Protein AF-A0A512C3B5-F1 (afdb_monomer_lite)

Secondary structure (DSSP, 8-state):
---SEEEEESSHHHHHHHHHHHHHH-TTS-EEEEE-TT-HHHHHHHHHHHTT-STTSTTTTTEEEEE-SS--TTHHHHHHHTT--GGGEEE-SSSSGGGGS-HHHHHHHHTS-GGGGGG-EEETTTEEEETTEEEEHHHHHHHHHTT--TTPPPPHHHIIIIIHHHHHHH-

Radius of gyration: 16.2 Å; chains: 1; bounding box: 42×35×38 Å

Organism: NCBI:txid670291

Foldseek 3Di:
DDFLAEEEEADPLVQLLVVLQCCQQPVVGRYHYHHPPRPRLVVLLVVCVVVVGLAPDLHLLRYAYEEEQDDDPCPLVSSVVRRHDSLRDHYDPHGDCVVWQQLVQVCVVQVHHSVQQPQWDDPPPFWTDGPRDIDGSVVSSVSSSVPDHNPGDIDPSCCVRPVVSNVVSND

Sequence (171 aa):
MLPSAIIIVEGKTDRRFLEALVSARFPDWRVLVIDSEGNVKRRVHELRTMLGGLAGTPYEARTFVVLDSVHTRGTKEDLQNLGVPASNIVVWSKNGIEYYYPPTIMAKLFGLGTNELNQLVICDSDVVEANGFQRRKEDLCIEVCKQLTPDTEMADELEAKLLLSLQAVLV

pLDDT: mean 92.8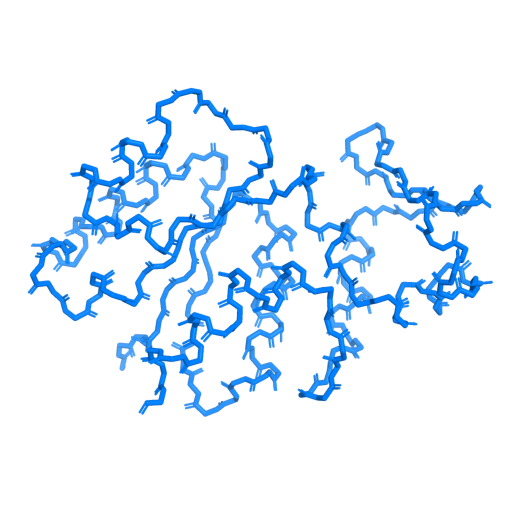7, std 5.68, range [60.69, 98.38]

Structure (mmCIF, N/CA/C/O backbone):
data_AF-A0A512C3B5-F1
#
_entry.id   AF-A0A512C3B5-F1
#
loop_
_atom_site.group_PDB
_atom_site.id
_atom_site.type_symbol
_atom_site.label_atom_id
_atom_site.label_alt_id
_atom_site.label_comp_id
_atom_site.label_asym_id
_atom_site.label_entity_id
_atom_site.label_seq_id
_atom_site.pdbx_PDB_ins_code
_atom_site.Cartn_x
_atom_site.Cartn_y
_atom_site.Cartn_z
_atom_site.occupancy
_atom_site.B_iso_or_equiv
_atom_site.auth_seq_id
_atom_site.auth_comp_id
_atom_site.auth_asym_id
_atom_site.auth_atom_id
_atom_site.pdbx_PDB_model_num
ATOM 1 N N . MET A 1 1 ? 21.549 -9.209 -0.650 1.00 60.69 1 MET A N 1
ATOM 2 C CA . MET A 1 1 ? 20.518 -9.748 -1.563 1.00 60.69 1 MET A CA 1
ATOM 3 C C . MET A 1 1 ? 19.639 -8.619 -2.065 1.00 60.69 1 MET A C 1
ATOM 5 O O . MET A 1 1 ? 19.418 -7.664 -1.328 1.00 60.69 1 MET A O 1
ATOM 9 N N . LEU A 1 2 ? 19.188 -8.729 -3.305 1.00 82.19 2 LEU A N 1
ATOM 10 C CA . LEU A 1 2 ? 18.317 -7.784 -3.999 1.00 82.19 2 LEU A CA 1
ATOM 11 C C . LEU A 1 2 ? 16.834 -8.011 -3.612 1.00 82.19 2 LEU A C 1
ATOM 13 O O . LEU A 1 2 ? 16.502 -9.147 -3.273 1.00 82.19 2 LEU A O 1
ATOM 17 N N . PRO A 1 3 ? 15.966 -6.978 -3.575 1.00 90.56 3 PRO A N 1
ATOM 18 C CA . PRO A 1 3 ? 14.544 -7.157 -3.267 1.00 90.56 3 PRO A CA 1
ATOM 19 C C . PRO A 1 3 ? 13.807 -7.949 -4.358 1.00 90.56 3 PRO A C 1
ATOM 21 O O . PRO A 1 3 ? 14.138 -7.861 -5.539 1.00 90.56 3 PRO A O 1
ATOM 24 N N . SER A 1 4 ? 12.786 -8.704 -3.954 1.00 94.56 4 SER A N 1
ATOM 25 C CA . SER A 1 4 ? 11.913 -9.469 -4.851 1.00 94.56 4 SER A CA 1
ATOM 26 C C . SER A 1 4 ? 10.924 -8.566 -5.584 1.00 94.56 4 SER A C 1
ATOM 28 O O . SER A 1 4 ? 10.613 -8.823 -6.739 1.00 94.56 4 SER A O 1
ATOM 30 N N . ALA A 1 5 ? 10.473 -7.493 -4.936 1.00 96.62 5 ALA A N 1
ATOM 31 C CA . ALA A 1 5 ? 9.640 -6.453 -5.527 1.00 96.62 5 ALA A CA 1
ATOM 32 C C . ALA A 1 5 ? 9.847 -5.122 -4.794 1.00 96.62 5 ALA A C 1
ATOM 34 O O . ALA A 1 5 ? 10.342 -5.097 -3.663 1.00 96.62 5 ALA A O 1
ATOM 35 N N . ILE A 1 6 ? 9.478 -4.022 -5.445 1.00 97.19 6 ILE A N 1
ATOM 36 C CA . ILE A 1 6 ? 9.563 -2.665 -4.905 1.00 97.19 6 ILE A CA 1
ATOM 37 C C . ILE A 1 6 ? 8.188 -2.014 -5.026 1.00 97.19 6 ILE A C 1
ATOM 39 O O . ILE A 1 6 ? 7.586 -2.052 -6.094 1.00 97.19 6 ILE A O 1
ATOM 43 N N . ILE A 1 7 ? 7.703 -1.399 -3.954 1.00 98.19 7 ILE A N 1
ATOM 44 C CA . ILE A 1 7 ? 6.470 -0.613 -3.924 1.00 98.19 7 ILE A CA 1
ATOM 45 C C . ILE A 1 7 ? 6.844 0.813 -3.536 1.00 98.19 7 ILE A C 1
ATOM 47 O O . ILE A 1 7 ? 7.441 1.035 -2.484 1.00 98.19 7 ILE A O 1
ATOM 51 N N . ILE A 1 8 ? 6.502 1.785 -4.373 1.00 97.94 8 ILE A N 1
ATOM 52 C CA . ILE A 1 8 ? 6.696 3.207 -4.087 1.00 97.94 8 ILE A CA 1
ATOM 53 C C . ILE A 1 8 ? 5.337 3.831 -3.798 1.00 97.94 8 ILE A C 1
ATOM 55 O O . ILE A 1 8 ? 4.414 3.678 -4.594 1.00 97.94 8 ILE A O 1
ATOM 59 N N . VAL A 1 9 ? 5.225 4.539 -2.680 1.00 97.19 9 VAL A N 1
ATOM 60 C CA . VAL A 1 9 ? 3.976 5.149 -2.196 1.00 97.19 9 VAL A CA 1
ATOM 61 C C . VAL A 1 9 ? 4.145 6.642 -1.926 1.00 97.19 9 VAL A C 1
ATOM 63 O O . VAL A 1 9 ? 5.266 7.155 -1.848 1.00 97.19 9 VAL A O 1
ATOM 66 N N . GLU A 1 10 ? 3.040 7.370 -1.796 1.00 91.44 10 GLU A N 1
ATOM 67 C CA . GLU A 1 10 ? 3.070 8.820 -1.575 1.00 91.44 10 GLU A CA 1
ATOM 68 C C . GLU A 1 10 ? 3.482 9.194 -0.144 1.00 91.44 10 GLU A C 1
ATOM 70 O O . GLU A 1 10 ? 4.385 10.019 0.038 1.00 91.44 10 GLU A O 1
ATOM 75 N N . GLY A 1 11 ? 2.864 8.555 0.856 1.00 91.94 11 GLY A N 1
ATOM 76 C CA . GLY A 1 11 ? 2.965 8.927 2.265 1.00 91.94 11 GLY A CA 1
ATOM 77 C C . GLY A 1 11 ? 3.671 7.920 3.179 1.00 91.94 11 GLY A C 1
ATOM 78 O O . GLY A 1 11 ? 3.947 6.766 2.844 1.00 91.94 11 GLY A O 1
ATOM 79 N N . LYS A 1 12 ? 3.970 8.381 4.399 1.00 93.75 12 LYS A N 1
ATOM 80 C CA . LYS A 1 12 ? 4.624 7.575 5.446 1.00 93.75 12 LYS A CA 1
ATOM 81 C C . LYS A 1 12 ? 3.687 6.527 6.049 1.00 93.75 12 LYS A C 1
ATOM 83 O O . LYS A 1 12 ? 4.147 5.433 6.380 1.00 93.75 12 LYS A O 1
ATOM 88 N N . THR A 1 13 ? 2.405 6.858 6.207 1.00 94.38 13 THR A N 1
ATOM 89 C CA . THR A 1 13 ? 1.377 5.932 6.705 1.00 94.38 13 THR A CA 1
ATOM 90 C C . THR A 1 13 ? 1.126 4.820 5.693 1.00 94.38 13 THR A C 1
ATOM 92 O O . THR A 1 13 ? 1.080 3.656 6.087 1.00 94.38 13 THR A O 1
ATOM 95 N N . ASP A 1 14 ? 1.095 5.143 4.396 1.00 96.00 14 ASP A N 1
ATOM 96 C CA . ASP A 1 14 ? 1.048 4.174 3.297 1.00 96.00 14 ASP A CA 1
ATOM 97 C C . ASP A 1 14 ? 2.207 3.192 3.385 1.00 96.00 14 ASP A C 1
ATOM 99 O O . ASP A 1 14 ? 1.993 1.979 3.390 1.00 96.00 14 ASP A O 1
ATOM 103 N N . ARG A 1 15 ? 3.438 3.714 3.513 1.00 97.75 15 ARG A N 1
ATOM 104 C CA . ARG A 1 15 ? 4.630 2.866 3.590 1.00 97.75 15 ARG A CA 1
ATOM 105 C C . ARG A 1 15 ? 4.531 1.939 4.782 1.00 97.75 15 ARG A C 1
ATOM 107 O O . ARG A 1 15 ? 4.699 0.740 4.612 1.00 97.75 15 ARG A O 1
ATOM 114 N N . AR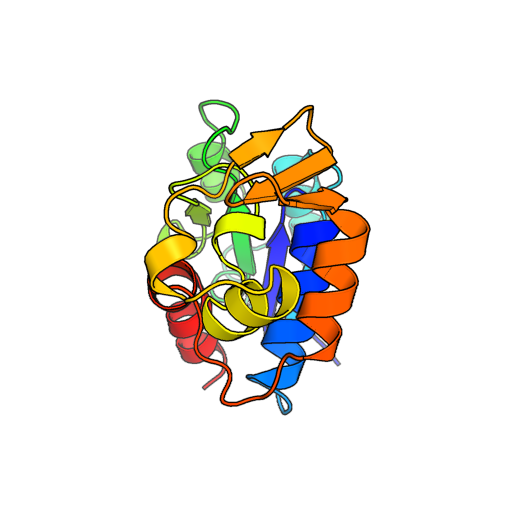G A 1 16 ? 4.261 2.478 5.974 1.00 98.06 16 ARG A N 1
ATOM 115 C CA . ARG A 1 16 ? 4.216 1.677 7.201 1.00 98.06 16 ARG A CA 1
ATOM 116 C C . ARG A 1 16 ? 3.173 0.568 7.105 1.00 98.06 16 ARG A C 1
ATOM 118 O O . ARG A 1 16 ? 3.472 -0.571 7.454 1.00 98.06 16 ARG A O 1
ATOM 125 N N . PHE A 1 17 ? 1.974 0.904 6.641 1.00 98.31 17 PHE A N 1
ATOM 126 C CA . PHE A 1 17 ? 0.896 -0.061 6.505 1.00 98.31 17 PHE A CA 1
ATOM 127 C C . PHE A 1 17 ? 1.219 -1.144 5.477 1.00 98.31 17 PHE A C 1
ATOM 129 O O . PHE A 1 17 ? 1.144 -2.328 5.801 1.00 98.31 17 PHE A O 1
ATOM 136 N N . LEU A 1 18 ? 1.624 -0.756 4.265 1.00 98.31 18 LEU A N 1
ATOM 137 C CA . LEU A 1 18 ? 1.932 -1.717 3.211 1.00 98.31 18 LEU A CA 1
ATOM 138 C C . LEU A 1 18 ? 3.160 -2.560 3.550 1.00 98.31 18 LEU A C 1
ATOM 140 O O . LEU A 1 18 ? 3.164 -3.743 3.248 1.00 98.31 18 LEU A O 1
ATOM 144 N N . GLU A 1 19 ? 4.169 -2.000 4.218 1.00 98.31 19 GLU A N 1
ATOM 145 C CA . GLU A 1 19 ? 5.340 -2.743 4.693 1.00 98.31 19 GLU A CA 1
ATOM 146 C C . GLU A 1 19 ? 4.947 -3.821 5.711 1.00 98.31 19 GLU A C 1
ATOM 148 O O . GLU A 1 19 ? 5.357 -4.976 5.573 1.00 98.31 19 GLU A O 1
ATOM 153 N N . ALA A 1 20 ? 4.102 -3.483 6.691 1.00 98.38 20 ALA A N 1
ATOM 154 C CA . ALA A 1 20 ? 3.586 -4.453 7.655 1.00 98.38 20 ALA A CA 1
ATOM 155 C C . ALA A 1 20 ? 2.721 -5.527 6.973 1.00 98.38 20 ALA A C 1
ATOM 157 O O . ALA A 1 20 ? 2.878 -6.717 7.248 1.00 98.38 20 ALA A O 1
ATOM 158 N N . LEU A 1 21 ? 1.858 -5.116 6.041 1.00 98.25 21 LEU A N 1
ATOM 159 C CA . LEU A 1 21 ? 0.972 -6.006 5.298 1.00 98.25 21 LEU A CA 1
ATOM 160 C C . LEU A 1 21 ? 1.740 -7.000 4.428 1.00 98.25 21 LEU A C 1
ATOM 162 O O . LEU A 1 21 ? 1.513 -8.203 4.540 1.00 98.25 21 LEU A O 1
ATOM 166 N N . VAL A 1 22 ? 2.664 -6.533 3.583 1.00 97.75 22 VAL A N 1
ATOM 167 C CA . VAL A 1 22 ? 3.422 -7.436 2.702 1.00 97.75 22 VAL A CA 1
ATOM 168 C C . VAL A 1 22 ? 4.353 -8.344 3.499 1.00 97.75 22 VAL A C 1
ATOM 170 O O . VAL A 1 22 ? 4.529 -9.492 3.110 1.00 97.75 22 VAL A O 1
ATOM 173 N N . SER A 1 23 ? 4.881 -7.882 4.638 1.00 97.06 23 SER A N 1
ATOM 174 C CA . SER A 1 23 ? 5.685 -8.725 5.534 1.00 97.06 23 SER A CA 1
ATOM 175 C C . SER A 1 23 ? 4.860 -9.845 6.173 1.00 97.06 23 SER A C 1
ATOM 177 O O . SER A 1 23 ? 5.360 -10.954 6.337 1.00 97.06 23 SER A O 1
ATOM 179 N N . ALA A 1 24 ? 3.597 -9.576 6.521 1.00 96.94 24 ALA A N 1
ATOM 180 C CA . ALA A 1 24 ? 2.692 -10.591 7.055 1.00 96.94 24 ALA A CA 1
ATOM 181 C C . ALA A 1 24 ? 2.200 -11.559 5.966 1.00 96.94 24 ALA A C 1
ATOM 183 O O . ALA A 1 24 ? 2.139 -12.763 6.194 1.00 96.94 24 ALA A O 1
ATOM 184 N N . ARG A 1 25 ? 1.853 -11.042 4.781 1.00 95.81 25 ARG A N 1
ATOM 185 C CA . ARG A 1 25 ? 1.240 -11.810 3.683 1.00 95.81 25 ARG A CA 1
ATOM 186 C C . ARG A 1 25 ? 2.254 -12.619 2.868 1.00 95.81 25 ARG A C 1
ATOM 188 O O . ARG A 1 25 ? 1.924 -13.698 2.388 1.00 95.81 25 ARG A O 1
ATOM 195 N N . PHE A 1 26 ? 3.475 -12.108 2.711 1.00 95.69 26 PHE A N 1
ATOM 196 C CA . PHE A 1 26 ? 4.529 -12.691 1.875 1.00 95.69 26 PHE A CA 1
ATOM 197 C C . PHE A 1 26 ? 5.843 -12.859 2.665 1.00 95.69 26 PHE A C 1
ATOM 199 O O . PHE A 1 26 ? 6.864 -12.291 2.275 1.00 95.69 26 PHE A O 1
ATOM 206 N N . PRO A 1 27 ? 5.853 -13.631 3.770 1.00 95.12 27 PRO A N 1
ATOM 207 C CA . PRO A 1 27 ? 6.979 -13.669 4.713 1.00 95.12 27 PRO A CA 1
ATOM 208 C C . PRO A 1 27 ? 8.290 -14.194 4.106 1.00 95.12 27 PRO A C 1
ATOM 210 O O . PRO A 1 27 ? 9.371 -13.817 4.556 1.00 95.12 27 PRO A O 1
ATOM 213 N N . ASP A 1 28 ? 8.205 -15.026 3.066 1.00 95.12 28 ASP A N 1
ATOM 214 C CA . ASP A 1 28 ? 9.372 -15.591 2.375 1.00 95.12 28 ASP A CA 1
ATOM 215 C C . ASP A 1 28 ? 9.978 -14.639 1.328 1.00 95.12 28 ASP A C 1
ATOM 217 O O . ASP A 1 28 ? 11.055 -14.896 0.784 1.00 95.12 28 ASP A O 1
ATOM 221 N N . TRP A 1 29 ? 9.305 -13.521 1.037 1.00 95.19 29 TRP A N 1
ATOM 222 C CA . TRP A 1 29 ? 9.673 -12.601 -0.031 1.00 95.19 29 TRP A CA 1
ATOM 223 C C . TRP A 1 29 ? 10.116 -11.252 0.518 1.00 95.19 29 TRP A C 1
ATOM 225 O O . TRP A 1 29 ? 9.456 -10.622 1.342 1.00 95.19 29 TRP A O 1
ATOM 235 N N . ARG A 1 30 ? 11.229 -10.736 -0.009 1.00 93.81 30 ARG A N 1
ATOM 236 C CA . ARG A 1 30 ? 11.719 -9.413 0.378 1.00 93.81 30 ARG A CA 1
ATOM 237 C C . ARG A 1 30 ? 11.085 -8.333 -0.492 1.00 93.81 30 ARG A C 1
ATOM 239 O O . ARG A 1 30 ? 11.661 -7.945 -1.510 1.00 93.81 30 ARG A O 1
ATOM 246 N N . VAL A 1 31 ? 9.935 -7.821 -0.075 1.00 97.00 31 VAL A N 1
ATOM 247 C CA . VAL A 1 31 ? 9.290 -6.663 -0.711 1.00 97.00 31 VAL A CA 1
ATOM 248 C C . VAL A 1 31 ? 9.792 -5.375 -0.057 1.00 97.00 31 VAL A C 1
ATOM 250 O O . VAL A 1 31 ? 9.727 -5.220 1.159 1.00 97.00 31 VAL A O 1
ATOM 253 N N . LEU A 1 32 ? 10.327 -4.452 -0.856 1.00 96.75 32 LEU A N 1
ATOM 254 C CA . LEU A 1 32 ? 10.795 -3.150 -0.383 1.00 96.75 32 LEU A CA 1
ATOM 255 C C . LEU A 1 32 ? 9.699 -2.103 -0.585 1.00 96.75 32 LEU A C 1
ATOM 257 O O . LEU A 1 32 ? 9.323 -1.838 -1.722 1.00 96.75 32 LEU A O 1
ATOM 261 N N . VAL A 1 33 ? 9.231 -1.471 0.490 1.00 97.88 33 VAL A N 1
ATOM 262 C CA . VAL A 1 33 ? 8.253 -0.376 0.415 1.00 97.88 33 VAL A CA 1
ATOM 263 C C . VAL A 1 33 ? 8.947 0.953 0.707 1.00 97.88 33 VAL A C 1
ATOM 265 O O . VAL A 1 33 ? 9.655 1.086 1.703 1.00 97.88 33 VAL A O 1
ATOM 268 N N . ILE A 1 34 ? 8.772 1.938 -0.172 1.00 96.50 34 ILE A N 1
ATOM 269 C CA . ILE A 1 34 ? 9.481 3.220 -0.139 1.00 96.50 34 ILE A CA 1
ATOM 270 C C . ILE A 1 34 ? 8.460 4.354 -0.211 1.00 96.50 34 ILE A C 1
ATOM 272 O O . ILE A 1 34 ? 7.705 4.435 -1.176 1.00 96.50 34 ILE A O 1
ATOM 276 N N . ASP A 1 35 ? 8.458 5.263 0.763 1.00 95.50 35 ASP A N 1
ATOM 277 C CA . ASP A 1 35 ? 7.696 6.505 0.644 1.00 95.50 35 ASP A CA 1
ATOM 278 C C . ASP A 1 35 ? 8.453 7.518 -0.218 1.00 95.50 35 ASP A C 1
ATOM 280 O O . ASP A 1 35 ? 9.687 7.556 -0.252 1.00 95.50 35 ASP A O 1
ATOM 284 N N . SER A 1 36 ? 7.699 8.313 -0.965 1.00 93.81 36 SER A N 1
ATOM 285 C CA . SER A 1 36 ? 8.237 9.287 -1.912 1.00 93.81 36 SER A CA 1
ATOM 286 C C . SER A 1 36 ? 8.296 10.709 -1.365 1.00 93.81 36 SER A C 1
ATOM 288 O O . SER A 1 36 ? 8.690 11.617 -2.099 1.00 93.81 36 SER A O 1
ATOM 290 N N . GLU A 1 37 ? 7.910 10.907 -0.101 1.00 88.25 37 GLU A N 1
ATOM 291 C CA . GLU A 1 37 ? 7.839 12.219 0.554 1.00 88.25 37 GLU A CA 1
ATOM 292 C C . GLU A 1 37 ? 7.028 13.235 -0.280 1.00 88.25 37 GLU A C 1
ATOM 294 O 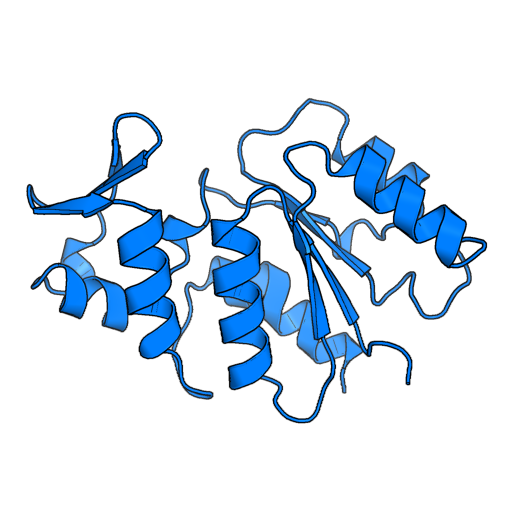O . GLU A 1 37 ? 7.384 14.408 -0.392 1.00 88.25 37 GLU A O 1
ATOM 299 N N . GLY A 1 38 ? 5.952 12.764 -0.922 1.00 84.62 38 GLY A N 1
ATOM 300 C CA . GLY A 1 38 ? 5.093 13.571 -1.793 1.00 84.62 38 GLY A CA 1
ATOM 301 C C . GLY A 1 38 ? 5.614 13.793 -3.221 1.00 84.62 38 GLY A C 1
ATOM 302 O O . GLY A 1 38 ? 4.985 14.521 -3.988 1.00 84.62 38 GLY A O 1
ATOM 303 N N . ASN A 1 39 ? 6.739 13.187 -3.626 1.00 91.00 39 ASN A N 1
ATOM 304 C CA . ASN A 1 39 ? 7.242 13.275 -5.001 1.00 91.00 39 ASN A CA 1
ATOM 305 C C . ASN A 1 39 ? 7.628 11.910 -5.581 1.00 91.00 39 ASN A C 1
ATOM 307 O O . ASN A 1 39 ? 8.800 11.552 -5.744 1.00 91.00 39 ASN A O 1
ATOM 311 N N . VAL A 1 40 ? 6.600 11.160 -5.967 1.00 94.38 40 VAL A N 1
ATOM 312 C CA . VAL A 1 40 ? 6.723 9.817 -6.541 1.00 94.38 40 VAL A CA 1
ATOM 313 C C . VAL A 1 40 ? 7.576 9.766 -7.811 1.00 94.38 40 VAL A C 1
ATOM 315 O O . VAL A 1 40 ? 8.402 8.867 -7.961 1.00 94.38 40 VAL A O 1
ATOM 318 N N . LYS A 1 41 ? 7.467 10.770 -8.694 1.00 94.56 41 LYS A N 1
ATOM 319 C CA . LYS A 1 41 ? 8.245 10.842 -9.945 1.00 94.56 41 LYS A CA 1
ATOM 320 C C . LYS A 1 41 ? 9.738 10.915 -9.662 1.00 94.56 41 LYS A C 1
ATOM 322 O O . LYS A 1 41 ? 10.526 10.185 -10.262 1.00 94.56 41 LYS A O 1
ATOM 327 N N . ARG A 1 42 ? 10.123 11.782 -8.721 1.00 94.50 42 ARG A N 1
ATOM 328 C CA . ARG A 1 42 ? 11.511 11.918 -8.283 1.00 94.50 42 ARG A CA 1
ATOM 329 C C . ARG A 1 42 ? 12.020 10.604 -7.698 1.00 94.50 42 ARG A C 1
ATOM 331 O O . ARG A 1 42 ? 13.093 10.160 -8.092 1.00 94.50 42 ARG A O 1
ATOM 338 N N . ARG A 1 43 ? 11.242 9.954 -6.826 1.00 95.81 43 ARG A N 1
ATOM 339 C CA . ARG A 1 43 ? 11.664 8.696 -6.193 1.00 95.81 43 ARG A CA 1
ATOM 340 C C . ARG A 1 43 ? 11.845 7.562 -7.207 1.00 95.81 43 ARG A C 1
ATOM 342 O O . ARG A 1 43 ? 12.820 6.820 -7.125 1.00 95.81 43 ARG A O 1
ATOM 349 N N . VAL A 1 44 ? 10.965 7.462 -8.204 1.00 95.00 44 VAL A N 1
ATOM 350 C CA . VAL A 1 44 ? 11.110 6.502 -9.314 1.00 95.00 44 VAL A CA 1
ATOM 351 C C . VAL A 1 44 ? 12.338 6.819 -10.167 1.00 95.00 44 VAL A C 1
ATOM 353 O O . VAL A 1 44 ? 13.070 5.910 -10.553 1.00 95.00 44 VAL A O 1
ATOM 356 N N . HIS A 1 45 ? 12.611 8.096 -10.440 1.00 94.31 45 HIS A N 1
ATOM 357 C CA . HIS A 1 45 ? 13.806 8.504 -11.178 1.00 94.31 45 HIS A CA 1
ATOM 358 C C . HIS A 1 45 ? 15.109 8.165 -10.429 1.00 94.31 45 HIS A C 1
ATOM 360 O O . HIS A 1 45 ? 16.060 7.663 -11.033 1.00 94.31 45 HIS A O 1
ATOM 366 N N . GLU A 1 46 ? 15.147 8.393 -9.114 1.00 93.75 46 GLU A N 1
ATOM 367 C CA . GLU A 1 46 ? 16.267 8.012 -8.244 1.00 93.75 46 GLU A CA 1
ATOM 368 C C . GLU A 1 46 ? 16.487 6.494 -8.276 1.00 93.75 46 GLU A C 1
ATOM 370 O O . GLU A 1 46 ? 17.604 6.038 -8.532 1.00 93.75 46 GLU A O 1
ATOM 375 N N . LEU A 1 47 ? 15.412 5.709 -8.130 1.00 92.06 47 LEU A N 1
ATOM 376 C CA . LEU A 1 47 ? 15.467 4.250 -8.226 1.00 92.06 47 LEU A CA 1
ATOM 377 C C . LEU A 1 47 ? 15.985 3.788 -9.595 1.00 92.06 47 LEU A C 1
ATOM 379 O O . LEU A 1 47 ? 16.897 2.966 -9.668 1.00 92.06 47 LEU A O 1
ATOM 383 N N . ARG A 1 48 ? 15.449 4.350 -10.684 1.00 91.62 48 ARG A N 1
ATOM 384 C CA . ARG A 1 48 ? 15.903 4.066 -12.052 1.00 91.62 48 ARG A CA 1
ATOM 385 C C . ARG A 1 48 ? 17.400 4.323 -12.202 1.00 91.62 48 ARG A C 1
ATOM 387 O O . ARG A 1 48 ? 18.094 3.519 -12.816 1.00 91.62 48 ARG A O 1
ATOM 394 N N . THR A 1 49 ? 17.893 5.429 -11.654 1.00 90.50 49 THR A N 1
ATOM 395 C CA . THR A 1 49 ? 19.314 5.793 -11.725 1.00 90.50 49 THR A CA 1
ATOM 396 C C . THR A 1 49 ? 20.177 4.785 -10.967 1.00 90.50 49 THR A C 1
ATOM 398 O O . THR A 1 49 ? 21.193 4.336 -11.491 1.00 90.50 49 THR A O 1
ATOM 401 N N . MET A 1 50 ? 19.743 4.367 -9.774 1.00 88.00 50 MET A N 1
ATOM 402 C CA . MET A 1 50 ? 20.437 3.354 -8.968 1.00 88.00 50 MET A CA 1
ATOM 403 C C . MET A 1 50 ? 20.495 1.980 -9.644 1.00 88.00 50 MET A C 1
ATOM 405 O O . MET A 1 50 ? 21.487 1.270 -9.501 1.00 88.00 50 MET A O 1
ATOM 409 N N . LEU A 1 51 ? 19.446 1.606 -10.377 1.00 86.69 51 LEU A N 1
ATOM 410 C CA . LEU A 1 51 ? 19.352 0.319 -11.070 1.00 86.69 51 LEU A CA 1
ATOM 411 C C . LEU A 1 51 ? 20.014 0.316 -12.460 1.00 86.69 51 LEU A C 1
ATOM 413 O O . LEU A 1 51 ? 20.073 -0.731 -13.101 1.00 86.69 51 LEU A O 1
ATOM 417 N N . GLY A 1 52 ? 20.522 1.461 -12.935 1.00 84.94 52 GLY A N 1
ATOM 418 C CA . GLY A 1 52 ? 21.057 1.599 -14.296 1.00 84.94 52 GLY A CA 1
ATOM 419 C C . GLY A 1 52 ? 19.977 1.579 -15.386 1.00 84.94 52 GLY A C 1
ATOM 420 O O . GLY A 1 52 ? 20.274 1.329 -16.550 1.00 84.94 52 GLY A O 1
ATOM 421 N N . GLY A 1 53 ? 18.724 1.842 -15.012 1.00 84.69 53 GLY A N 1
ATOM 422 C CA . GLY A 1 53 ? 17.531 1.680 -15.838 1.00 84.69 53 GLY A CA 1
ATOM 423 C C . GLY A 1 53 ? 16.444 0.891 -15.106 1.00 84.69 53 GLY A C 1
ATOM 424 O O . GLY A 1 53 ? 16.725 0.137 -14.184 1.00 84.69 53 GLY A O 1
ATOM 425 N N . LEU A 1 54 ? 15.188 1.083 -15.512 1.00 81.62 54 LEU A N 1
ATOM 426 C CA . LEU A 1 54 ? 14.072 0.219 -15.105 1.00 81.62 54 LEU A CA 1
ATOM 427 C C . LEU A 1 54 ? 13.660 -0.672 -16.274 1.00 81.62 54 LEU A C 1
ATOM 429 O O . LEU A 1 54 ? 13.629 -1.888 -16.119 1.00 81.62 54 LEU A O 1
ATOM 433 N N . ALA A 1 55 ? 13.445 -0.073 -17.448 1.00 80.31 55 ALA A N 1
ATOM 434 C CA . ALA A 1 55 ? 13.112 -0.788 -18.676 1.00 80.31 55 ALA A CA 1
ATOM 435 C C . ALA A 1 55 ? 14.196 -1.807 -19.069 1.00 80.31 55 ALA A C 1
ATOM 437 O O . ALA A 1 55 ? 15.390 -1.492 -19.063 1.00 80.31 55 ALA A O 1
ATOM 438 N N . GLY A 1 56 ? 13.773 -3.022 -19.414 1.00 77.75 56 GLY A N 1
ATOM 439 C CA . GLY A 1 56 ? 14.645 -4.142 -19.764 1.00 77.75 56 GLY A CA 1
ATOM 440 C C . GLY A 1 56 ? 15.360 -4.783 -18.571 1.00 77.75 56 GLY A C 1
ATOM 441 O O . GLY A 1 56 ? 16.178 -5.680 -18.768 1.00 77.75 56 GLY A O 1
ATOM 442 N N . THR A 1 57 ? 15.071 -4.348 -17.340 1.00 85.75 57 THR A N 1
ATOM 443 C CA . THR A 1 57 ? 15.617 -4.955 -16.118 1.00 85.75 57 THR A CA 1
ATOM 444 C C . THR A 1 57 ? 14.598 -5.893 -15.471 1.00 85.75 57 THR A C 1
ATOM 446 O O . THR A 1 57 ? 13.392 -5.721 -15.663 1.00 85.75 57 THR A O 1
ATOM 449 N N . PRO A 1 58 ? 15.032 -6.834 -14.611 1.00 84.50 58 PRO A N 1
ATOM 450 C CA . PRO A 1 58 ? 14.105 -7.644 -13.820 1.00 84.50 58 PRO A CA 1
ATOM 451 C C . PRO A 1 58 ? 13.134 -6.812 -12.966 1.00 84.50 58 PRO A C 1
ATOM 453 O O . PRO A 1 58 ? 12.073 -7.305 -12.595 1.00 84.50 58 PRO A O 1
ATOM 456 N N . TYR A 1 59 ? 13.483 -5.557 -12.656 1.00 89.94 59 TYR A N 1
ATOM 457 C CA . TYR A 1 59 ? 12.671 -4.658 -11.840 1.00 89.94 59 TYR A CA 1
ATOM 458 C C . TYR A 1 59 ? 11.583 -3.916 -12.599 1.00 89.94 59 TYR A C 1
ATOM 460 O O . TYR A 1 59 ? 10.739 -3.308 -11.946 1.00 89.94 59 TYR A O 1
ATOM 468 N N . GLU A 1 60 ? 11.550 -3.988 -13.929 1.00 91.25 60 GLU A N 1
ATOM 469 C CA . GLU A 1 60 ? 10.461 -3.410 -14.717 1.00 91.25 60 GLU A CA 1
ATOM 470 C C . GLU A 1 60 ? 9.113 -3.979 -14.258 1.00 91.25 60 GLU A C 1
ATOM 472 O O . GLU A 1 60 ? 8.255 -3.253 -13.765 1.00 91.25 60 GLU A O 1
ATOM 477 N N . ALA A 1 61 ? 8.972 -5.305 -14.299 1.00 92.62 61 ALA A N 1
ATOM 478 C CA . ALA A 1 61 ? 7.751 -5.989 -13.881 1.00 92.62 61 ALA A CA 1
ATOM 479 C C . ALA A 1 61 ? 7.562 -6.037 -12.354 1.00 92.62 61 ALA A C 1
ATOM 481 O O . ALA A 1 61 ? 6.472 -6.350 -11.887 1.00 92.62 61 ALA A O 1
ATOM 482 N N . ARG A 1 62 ? 8.604 -5.735 -11.569 1.00 95.00 62 ARG A N 1
ATOM 483 C CA . ARG A 1 62 ? 8.619 -5.901 -10.102 1.00 95.00 62 ARG A CA 1
ATOM 484 C C . ARG A 1 62 ? 8.569 -4.581 -9.333 1.00 95.00 62 ARG A C 1
ATOM 486 O O . ARG A 1 62 ? 8.652 -4.596 -8.107 1.00 95.00 62 ARG A O 1
ATOM 493 N N . THR A 1 63 ? 8.463 -3.452 -10.032 1.00 96.38 63 THR A N 1
ATOM 494 C CA . THR A 1 63 ? 8.288 -2.130 -9.422 1.00 96.38 63 THR A CA 1
ATOM 495 C C . THR A 1 63 ? 6.835 -1.710 -9.555 1.00 96.38 63 THR A C 1
ATOM 497 O O . THR A 1 63 ? 6.312 -1.629 -10.665 1.00 96.38 63 THR A O 1
ATOM 500 N N . PHE A 1 64 ? 6.209 -1.423 -8.421 1.00 98.12 64 PHE A N 1
ATOM 501 C CA . PHE A 1 64 ? 4.851 -0.918 -8.298 1.00 98.12 64 PHE A CA 1
ATOM 502 C C . PHE A 1 64 ? 4.876 0.509 -7.775 1.00 98.12 64 PHE A C 1
ATOM 504 O O . PHE A 1 64 ? 5.694 0.863 -6.924 1.00 98.12 64 PHE A O 1
ATOM 511 N N . VAL A 1 65 ? 3.958 1.324 -8.277 1.00 97.81 65 VAL A N 1
ATOM 512 C CA . VAL A 1 65 ? 3.756 2.693 -7.815 1.00 97.81 65 VAL A CA 1
ATOM 513 C C . VAL A 1 65 ? 2.309 2.839 -7.387 1.00 97.81 65 VAL A C 1
ATOM 515 O O . VAL A 1 65 ? 1.409 2.591 -8.182 1.00 97.81 65 VAL A O 1
ATOM 518 N N . VAL A 1 66 ? 2.099 3.239 -6.141 1.00 97.06 66 VAL A N 1
ATOM 519 C CA . VAL A 1 66 ? 0.786 3.451 -5.543 1.00 97.06 66 VAL A CA 1
ATOM 520 C C . VAL A 1 66 ? 0.556 4.949 -5.410 1.00 97.06 66 VAL A C 1
ATOM 522 O O . VAL A 1 66 ? 1.344 5.641 -4.766 1.00 97.06 66 VAL A O 1
ATOM 525 N N . LEU A 1 67 ? -0.511 5.428 -6.042 1.00 95.06 67 LEU A N 1
ATOM 526 C CA . LEU A 1 67 ? -0.935 6.821 -6.026 1.00 95.06 67 LEU A CA 1
ATOM 527 C C . LEU A 1 67 ? -2.278 6.964 -5.325 1.00 95.06 67 LEU A C 1
ATOM 529 O O . LEU A 1 67 ? -3.171 6.120 -5.482 1.00 95.06 67 LEU A O 1
ATOM 533 N N . ASP A 1 68 ? -2.441 8.091 -4.648 1.00 90.31 68 ASP A N 1
ATOM 534 C CA . ASP A 1 68 ? -3.733 8.506 -4.132 1.00 90.31 68 ASP A CA 1
ATOM 535 C C . ASP A 1 68 ? -4.681 8.900 -5.274 1.00 90.31 68 ASP A C 1
ATOM 537 O O . ASP A 1 68 ? -4.278 9.206 -6.407 1.00 90.31 68 ASP A O 1
ATOM 541 N N . SER A 1 69 ? -5.987 8.915 -4.990 1.00 89.94 69 SER A N 1
ATOM 542 C CA . SER A 1 69 ? -6.989 9.335 -5.979 1.00 89.94 69 SER A CA 1
ATOM 543 C C . SER A 1 69 ? -6.746 10.765 -6.477 1.00 89.94 69 SER A C 1
ATOM 545 O O . SER A 1 69 ? -7.060 11.087 -7.624 1.00 89.94 69 SER A O 1
ATOM 547 N N . VAL A 1 70 ? -6.180 11.624 -5.620 1.00 86.00 70 VAL A N 1
ATOM 548 C CA . VAL A 1 70 ? -5.813 13.003 -5.947 1.00 86.00 70 VAL A CA 1
ATOM 549 C C . VAL A 1 70 ? -4.312 13.071 -6.218 1.00 86.00 70 VAL A C 1
ATOM 551 O O . VAL A 1 70 ? -3.510 13.213 -5.308 1.00 86.00 70 VAL A O 1
ATOM 554 N N . HIS A 1 71 ? -3.937 13.025 -7.494 1.00 87.25 71 HIS A N 1
ATOM 555 C CA . HIS A 1 71 ? -2.552 13.171 -7.942 1.00 87.25 71 HIS A CA 1
ATOM 556 C C . HIS A 1 71 ? -2.456 14.168 -9.100 1.00 87.25 71 HIS A C 1
ATOM 558 O O . HIS A 1 71 ? -3.426 14.444 -9.812 1.00 87.25 71 HIS A O 1
ATOM 564 N N . THR A 1 72 ? -1.261 14.716 -9.320 1.00 88.19 72 THR A N 1
ATOM 565 C CA . THR A 1 72 ? -1.019 15.688 -10.394 1.00 88.19 72 THR A CA 1
ATOM 566 C C . THR A 1 72 ? -1.330 15.076 -11.763 1.00 88.19 72 THR A C 1
ATOM 568 O O . THR A 1 72 ? -0.895 13.961 -12.071 1.00 88.19 72 THR A O 1
ATOM 571 N N . ARG A 1 73 ? -2.039 15.814 -12.626 1.00 89.25 73 ARG A N 1
ATOM 572 C CA . ARG A 1 73 ? -2.303 15.401 -14.016 1.00 89.25 73 ARG A CA 1
ATOM 573 C C . ARG A 1 73 ? -0.988 15.085 -14.744 1.00 89.25 73 ARG A C 1
ATOM 575 O O . ARG A 1 73 ? 0.000 15.789 -14.559 1.00 89.25 73 ARG A O 1
ATOM 582 N N . GLY A 1 74 ? -0.974 14.040 -15.570 1.00 90.94 74 GLY A N 1
ATOM 583 C CA . GLY A 1 74 ? 0.237 13.608 -16.278 1.00 90.94 74 GLY A CA 1
ATOM 584 C C . GLY A 1 74 ? 1.134 12.668 -15.464 1.00 90.94 74 GLY A C 1
ATOM 585 O O . GLY A 1 74 ? 2.160 12.214 -15.957 1.00 90.94 74 GLY A O 1
ATOM 586 N N . THR A 1 75 ? 0.801 12.387 -14.193 1.00 93.00 75 THR A N 1
ATOM 587 C CA . THR A 1 75 ? 1.681 11.574 -13.338 1.00 93.00 75 THR A CA 1
ATOM 588 C C . THR A 1 75 ? 1.817 10.142 -13.821 1.00 93.00 75 THR A C 1
ATOM 590 O O . THR A 1 75 ? 2.919 9.607 -13.779 1.00 93.00 75 THR A O 1
ATOM 593 N N . LYS A 1 76 ? 0.747 9.533 -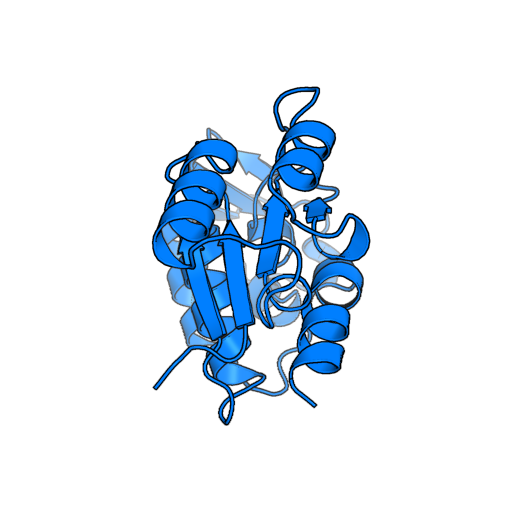14.333 1.00 94.56 76 LYS A N 1
ATOM 594 C CA . LYS A 1 76 ? 0.806 8.163 -14.853 1.00 94.56 76 LYS A CA 1
ATOM 595 C C . LYS A 1 76 ? 1.700 8.076 -16.084 1.00 94.56 76 LYS A C 1
ATOM 597 O O . LYS A 1 76 ? 2.541 7.190 -16.166 1.00 94.56 76 LYS A O 1
ATOM 602 N N . GLU A 1 77 ? 1.536 9.018 -17.002 1.00 95.38 77 GLU A N 1
ATOM 603 C CA . GLU A 1 77 ? 2.298 9.113 -18.242 1.00 95.38 77 GLU A CA 1
ATOM 604 C C . GLU A 1 77 ? 3.789 9.318 -17.948 1.00 95.38 77 GLU A C 1
ATOM 606 O O . GLU A 1 77 ? 4.639 8.631 -18.510 1.00 95.38 77 GLU A O 1
ATOM 611 N N . ASP A 1 78 ? 4.117 10.192 -16.995 1.00 95.31 78 ASP A N 1
ATOM 612 C CA . ASP A 1 78 ? 5.502 10.412 -16.575 1.00 95.31 78 ASP A CA 1
ATOM 613 C C . ASP A 1 78 ? 6.127 9.163 -15.941 1.00 95.31 78 ASP A C 1
ATOM 615 O O . ASP A 1 78 ? 7.282 8.842 -16.215 1.00 95.31 78 ASP A O 1
ATOM 619 N N . LEU A 1 79 ? 5.375 8.427 -15.118 1.00 95.94 79 LEU A N 1
ATOM 620 C CA . LEU A 1 79 ? 5.841 7.174 -14.514 1.00 95.94 79 LEU A CA 1
ATOM 621 C C . LEU A 1 79 ? 6.075 6.079 -15.564 1.00 95.94 79 LEU A C 1
ATOM 623 O O . LEU A 1 79 ? 7.076 5.365 -15.494 1.00 95.94 79 LEU A O 1
ATOM 627 N N . GLN A 1 80 ? 5.205 5.992 -16.571 1.00 95.12 80 GLN A N 1
ATOM 628 C CA . GLN A 1 80 ? 5.393 5.094 -17.714 1.00 95.12 80 GLN A CA 1
ATOM 629 C C . GLN A 1 80 ? 6.646 5.460 -18.511 1.00 95.12 80 GLN A C 1
ATOM 631 O O . GLN A 1 80 ? 7.453 4.587 -18.822 1.00 95.12 80 GLN A O 1
ATOM 636 N N . ASN A 1 81 ? 6.877 6.753 -18.757 1.00 93.94 81 ASN A N 1
ATOM 637 C CA . ASN A 1 81 ? 8.092 7.243 -19.417 1.00 93.94 81 ASN A CA 1
ATOM 638 C C . ASN A 1 81 ? 9.370 6.948 -18.610 1.00 93.94 81 ASN A C 1
ATOM 640 O O . ASN A 1 81 ? 10.462 6.858 -19.174 1.00 93.94 81 ASN A O 1
ATOM 644 N N . LEU A 1 82 ? 9.253 6.781 -17.290 1.00 93.56 82 LEU A N 1
ATOM 645 C CA . LEU A 1 82 ? 10.349 6.342 -16.423 1.00 93.56 82 LEU A CA 1
ATOM 646 C C . LEU A 1 82 ? 10.562 4.817 -16.429 1.00 93.56 82 LEU A C 1
ATOM 648 O O . LEU A 1 82 ? 11.549 4.355 -15.855 1.00 93.56 82 LEU A O 1
ATOM 652 N N . GLY A 1 83 ? 9.707 4.055 -17.116 1.00 92.19 83 GLY A N 1
ATOM 653 C CA . GLY A 1 83 ? 9.824 2.606 -17.287 1.00 92.19 83 GLY A CA 1
ATOM 654 C C . GLY A 1 83 ? 8.993 1.781 -16.306 1.00 92.19 83 GLY A C 1
ATOM 655 O O . GLY A 1 83 ? 9.279 0.600 -16.141 1.00 92.19 83 GLY A O 1
ATOM 656 N N . VAL A 1 84 ? 7.999 2.375 -15.637 1.00 95.50 84 VAL A N 1
ATOM 657 C CA . VAL A 1 84 ? 7.042 1.622 -14.811 1.00 95.50 84 VAL A CA 1
ATOM 658 C C . VAL A 1 84 ? 5.899 1.118 -15.702 1.00 95.50 84 VAL A C 1
ATOM 660 O O . VAL A 1 84 ? 5.238 1.936 -16.349 1.00 95.50 84 VAL A O 1
ATOM 663 N N . PRO A 1 85 ? 5.610 -0.195 -15.740 1.00 95.19 85 PRO A N 1
ATOM 664 C CA . PRO A 1 85 ? 4.488 -0.722 -16.508 1.00 95.19 85 PRO A CA 1
ATOM 665 C C . PRO A 1 85 ? 3.161 -0.098 -16.082 1.00 95.19 85 PRO A C 1
ATOM 667 O O . PRO A 1 85 ? 2.896 0.078 -14.894 1.00 95.19 85 PRO A O 1
ATOM 670 N N . ALA A 1 86 ? 2.279 0.171 -17.046 1.00 95.38 86 ALA A N 1
ATOM 671 C CA . ALA A 1 86 ? 0.956 0.734 -16.775 1.00 95.38 86 ALA A CA 1
ATOM 672 C C . ALA A 1 86 ? 0.143 -0.107 -15.775 1.00 95.38 86 ALA A C 1
ATOM 674 O O . ALA A 1 86 ? -0.550 0.450 -14.929 1.00 95.38 86 ALA A O 1
ATOM 675 N N . SER A 1 87 ? 0.269 -1.436 -15.853 1.00 95.31 87 SER A N 1
ATOM 676 C CA . SER A 1 87 ? -0.364 -2.397 -14.942 1.00 95.31 87 SER A CA 1
ATOM 677 C C . SER A 1 87 ? 0.132 -2.297 -13.499 1.00 95.31 87 SER A C 1
ATOM 679 O O . SER A 1 87 ? -0.570 -2.720 -12.589 1.00 95.31 87 SER A O 1
ATOM 681 N N . ASN A 1 88 ? 1.321 -1.731 -13.286 1.00 97.12 88 ASN A N 1
ATOM 682 C CA . ASN A 1 88 ? 1.954 -1.620 -11.976 1.00 97.12 88 ASN A CA 1
ATOM 683 C C . ASN A 1 88 ? 1.779 -0.224 -11.355 1.00 97.12 88 ASN A C 1
ATOM 685 O O . ASN A 1 88 ? 2.263 0.023 -10.249 1.00 97.12 88 ASN A O 1
ATOM 689 N N . ILE A 1 89 ? 1.096 0.691 -12.051 1.00 97.44 89 ILE A N 1
ATOM 690 C CA . ILE A 1 89 ? 0.702 1.996 -11.517 1.00 97.44 89 ILE A CA 1
ATOM 691 C C . ILE A 1 89 ? -0.702 1.858 -10.930 1.00 97.44 89 ILE A C 1
ATOM 693 O O . ILE A 1 89 ? -1.717 1.950 -11.626 1.00 97.44 89 ILE A O 1
ATOM 697 N N . VAL A 1 90 ? -0.746 1.635 -9.626 1.00 97.06 90 VAL A N 1
ATOM 698 C CA . VAL A 1 90 ? -1.964 1.480 -8.843 1.00 97.06 90 VAL A CA 1
ATOM 699 C C . VAL A 1 90 ? -2.463 2.852 -8.421 1.00 97.06 90 VAL A C 1
ATOM 701 O O . VAL A 1 90 ? -1.717 3.651 -7.866 1.00 97.06 90 VAL A O 1
ATOM 704 N N . VAL A 1 91 ? -3.739 3.127 -8.682 1.00 96.19 91 VAL A N 1
ATOM 705 C CA . VAL A 1 91 ? -4.397 4.352 -8.219 1.00 96.19 91 VAL A CA 1
ATOM 706 C C . VAL A 1 91 ? -5.628 3.997 -7.421 1.00 96.19 91 VAL A C 1
ATOM 708 O O . VAL A 1 91 ? -6.531 3.320 -7.932 1.00 96.19 91 VAL A O 1
ATOM 711 N N . TRP A 1 92 ? -5.640 4.487 -6.192 1.00 95.38 92 TRP A N 1
ATOM 712 C CA . TRP A 1 92 ? -6.734 4.379 -5.247 1.00 95.38 92 TRP A CA 1
ATOM 713 C C . TRP A 1 92 ? -7.967 5.164 -5.696 1.00 95.38 92 TRP A C 1
ATOM 715 O O . TRP A 1 92 ? -7.864 6.232 -6.298 1.00 95.38 92 TRP A O 1
ATOM 725 N N . SER A 1 93 ? -9.153 4.611 -5.445 1.00 94.56 93 SER A N 1
ATOM 726 C CA . SER A 1 93 ? -10.433 5.272 -5.721 1.00 94.56 93 SER A CA 1
ATOM 727 C C . SER A 1 93 ? -10.728 6.392 -4.723 1.00 94.56 93 SER A C 1
ATOM 729 O O . SER A 1 93 ? -11.312 7.412 -5.088 1.00 94.56 93 SER A O 1
ATOM 731 N N . LYS A 1 94 ? -10.284 6.211 -3.478 1.00 92.50 94 LYS A N 1
ATOM 732 C CA . LYS A 1 94 ? -10.343 7.179 -2.380 1.00 92.50 94 LYS A CA 1
ATOM 733 C C . LYS A 1 94 ? -8.958 7.716 -2.022 1.00 92.50 94 LYS A C 1
ATOM 735 O O . LYS A 1 94 ? -7.956 7.046 -2.252 1.00 92.50 94 LYS A O 1
ATOM 740 N N . ASN A 1 95 ? -8.936 8.912 -1.443 1.00 90.38 95 ASN A N 1
ATOM 741 C CA . ASN A 1 95 ? -7.718 9.619 -1.058 1.00 90.38 95 ASN A CA 1
ATOM 742 C C . ASN A 1 95 ? -7.271 9.214 0.350 1.00 90.38 95 ASN A C 1
ATOM 744 O O . ASN A 1 95 ? -7.974 9.543 1.307 1.00 90.38 95 ASN A O 1
ATOM 748 N N . GLY A 1 96 ? -6.115 8.569 0.481 1.00 90.94 96 GLY A N 1
ATOM 749 C CA . GLY A 1 96 ? -5.570 8.113 1.756 1.00 90.94 96 GLY A CA 1
ATOM 750 C C . GLY A 1 96 ? -5.720 6.609 1.974 1.00 90.94 96 GLY A C 1
ATOM 751 O O . GLY A 1 96 ? -6.755 5.998 1.681 1.00 90.94 96 GLY A O 1
ATOM 752 N N . ILE A 1 97 ? -4.668 6.013 2.534 1.00 94.25 97 ILE A N 1
ATOM 753 C CA . ILE A 1 97 ? -4.571 4.572 2.770 1.00 94.25 97 ILE A CA 1
ATOM 754 C C . ILE A 1 97 ? -5.577 4.054 3.810 1.00 94.25 97 ILE A C 1
ATOM 756 O O . ILE A 1 97 ? -5.893 2.866 3.833 1.00 94.25 97 ILE A O 1
ATOM 760 N N . GLU A 1 98 ? -6.117 4.931 4.660 1.00 95.19 98 GLU A N 1
ATOM 761 C CA . GLU A 1 98 ? -6.988 4.553 5.778 1.00 95.19 98 GLU A CA 1
ATOM 762 C C . GLU A 1 98 ? -8.314 3.935 5.316 1.00 95.19 98 GLU A C 1
ATOM 764 O O . GLU A 1 98 ? -8.896 3.112 6.022 1.00 95.19 98 GLU A O 1
ATOM 769 N N . TYR A 1 99 ? -8.759 4.261 4.098 1.00 94.38 99 TYR A N 1
ATOM 770 C CA . TYR A 1 99 ? -9.922 3.629 3.470 1.00 94.38 99 TYR A CA 1
ATOM 771 C C . TYR A 1 99 ? -9.702 2.156 3.100 1.00 94.38 99 TYR A C 1
ATOM 773 O O . TYR A 1 99 ? -10.673 1.457 2.812 1.00 94.38 99 TYR A O 1
ATOM 781 N N . TYR A 1 100 ? -8.451 1.693 3.096 1.00 95.50 100 TYR A N 1
ATOM 782 C CA . TYR A 1 100 ? -8.053 0.343 2.690 1.00 95.50 100 TYR A CA 1
ATOM 783 C C . TYR A 1 100 ? -7.550 -0.503 3.861 1.00 95.50 100 TYR A C 1
ATOM 785 O O . TYR A 1 100 ? -7.045 -1.611 3.663 1.00 95.50 100 TYR A O 1
ATOM 793 N N . TYR A 1 101 ? -7.680 0.003 5.089 1.00 96.75 101 TYR A N 1
ATOM 794 C CA . TYR A 1 101 ? -7.418 -0.787 6.282 1.00 96.75 101 TYR A CA 1
ATOM 795 C C . TYR A 1 101 ? -8.434 -1.934 6.413 1.00 96.75 101 TYR A C 1
ATOM 797 O O . TYR A 1 101 ? -9.584 -1.787 5.992 1.00 96.75 101 TYR A O 1
ATOM 805 N N . PRO A 1 102 ? -8.041 -3.077 7.007 1.00 96.44 102 PRO A N 1
ATOM 806 C CA . PRO A 1 102 ? -8.916 -4.238 7.151 1.00 96.44 102 PRO A CA 1
ATOM 807 C C . PRO A 1 102 ? -10.223 -3.879 7.870 1.00 96.44 102 PRO A C 1
ATOM 809 O O . PRO A 1 102 ? -10.165 -3.398 9.011 1.00 96.44 102 PRO A O 1
ATOM 812 N N . PRO A 1 103 ? -11.402 -4.134 7.270 1.00 93.62 103 PRO A N 1
ATOM 813 C CA . PRO A 1 103 ? -12.681 -3.734 7.855 1.00 93.62 103 PRO A CA 1
ATOM 814 C C . PRO A 1 103 ? -12.901 -4.305 9.259 1.00 93.62 103 PRO A C 1
ATOM 816 O O . PRO A 1 103 ? -13.392 -3.615 10.146 1.00 93.62 103 PRO A O 1
ATOM 819 N N . THR A 1 104 ? -12.494 -5.551 9.500 1.00 95.31 104 THR A N 1
ATOM 820 C CA . THR A 1 104 ? -12.647 -6.216 10.804 1.00 95.31 104 THR A CA 1
ATOM 821 C C . THR A 1 104 ? -11.785 -5.575 11.897 1.00 95.31 104 THR A C 1
ATOM 823 O O . THR A 1 104 ? -12.240 -5.412 13.032 1.00 95.31 104 THR A O 1
ATOM 826 N N . ILE A 1 105 ? -10.562 -5.149 11.564 1.00 96.81 105 ILE A N 1
ATOM 827 C CA . ILE A 1 105 ? -9.668 -4.443 12.493 1.00 96.81 105 ILE A CA 1
ATOM 828 C C . ILE A 1 105 ? -10.203 -3.038 12.767 1.00 96.81 105 ILE A C 1
ATOM 830 O O . ILE A 1 105 ? -10.267 -2.616 13.922 1.00 96.81 105 ILE A O 1
ATOM 834 N N . MET A 1 106 ? -10.635 -2.334 11.721 1.00 95.88 106 MET A N 1
ATOM 835 C CA . MET A 1 106 ? -11.227 -1.002 11.834 1.00 95.88 106 MET A CA 1
ATOM 836 C C . MET A 1 106 ? -12.473 -1.015 12.722 1.00 95.88 106 MET A C 1
ATOM 838 O O . MET A 1 106 ? -12.563 -0.235 13.667 1.00 95.88 106 MET A O 1
ATOM 842 N N . ALA A 1 107 ? -13.382 -1.963 12.496 1.00 94.62 107 ALA A N 1
ATOM 843 C CA . ALA A 1 107 ? -14.587 -2.167 13.297 1.00 94.62 107 ALA A CA 1
ATOM 844 C C . ALA A 1 107 ? -14.243 -2.304 14.789 1.00 94.62 107 ALA A C 1
ATOM 846 O O . ALA A 1 107 ? -14.765 -1.577 15.634 1.00 94.62 107 ALA A O 1
ATOM 847 N N . LYS A 1 108 ? -13.258 -3.148 15.113 1.00 95.38 108 LYS A N 1
ATOM 848 C CA . LYS A 1 108 ? -12.776 -3.335 16.486 1.00 95.38 108 LYS A CA 1
ATOM 849 C C . LYS A 1 108 ? -12.159 -2.068 17.090 1.00 95.38 108 LYS A C 1
ATOM 851 O O . LYS A 1 108 ? -12.413 -1.779 18.256 1.00 95.38 108 LYS A O 1
ATOM 856 N N . LEU A 1 109 ? -11.347 -1.326 16.335 1.00 95.50 109 LEU A N 1
ATOM 857 C CA . LEU A 1 109 ? -10.682 -0.114 16.835 1.00 95.50 109 LEU A CA 1
ATOM 858 C C . LEU A 1 109 ? -11.664 1.033 17.090 1.00 95.50 109 LEU A C 1
ATOM 860 O O . LEU A 1 109 ? -11.470 1.803 18.032 1.00 95.50 109 LEU A O 1
ATOM 864 N N . PHE A 1 110 ? -12.718 1.146 16.289 1.00 94.12 110 PHE A N 1
ATOM 865 C CA . PHE A 1 110 ? -13.760 2.156 16.477 1.00 94.12 110 PHE A CA 1
ATOM 866 C C . PHE A 1 110 ? -14.911 1.681 17.382 1.00 94.12 110 PHE A C 1
ATOM 868 O O . PHE A 1 110 ? -15.736 2.495 17.778 1.00 94.12 110 PHE A O 1
ATOM 875 N N . GLY A 1 111 ? -14.948 0.397 17.761 1.00 92.75 111 GLY A N 1
ATOM 876 C CA . GLY A 1 111 ? -16.028 -0.169 18.577 1.00 92.75 111 GLY A CA 1
ATOM 877 C C . GLY A 1 111 ? -17.358 -0.276 17.824 1.00 92.75 111 GLY A C 1
ATOM 878 O O . GLY A 1 111 ? -18.416 -0.144 18.430 1.00 92.75 111 GLY A O 1
ATOM 879 N N . LEU A 1 112 ? -17.293 -0.485 16.508 1.00 91.62 112 LEU A N 1
ATOM 880 C CA . LEU A 1 112 ? -18.419 -0.507 15.573 1.00 91.62 112 LEU A CA 1
ATOM 881 C C . LEU A 1 112 ? -18.529 -1.877 14.889 1.00 91.62 112 LEU A C 1
ATOM 883 O O . LEU A 1 112 ? -17.574 -2.653 14.878 1.00 91.62 112 LEU A O 1
ATOM 887 N N . GLY A 1 113 ? -19.670 -2.178 14.273 1.00 89.56 113 GLY A N 1
ATOM 888 C CA . GLY A 1 113 ? -19.787 -3.256 13.293 1.00 89.56 113 GLY A CA 1
ATOM 889 C C . GLY A 1 113 ? -19.133 -2.887 11.955 1.00 89.56 113 GLY A C 1
ATOM 890 O O . GLY A 1 113 ? -19.030 -1.717 11.594 1.00 89.56 113 GLY A O 1
ATOM 891 N N . THR A 1 114 ? -18.729 -3.883 11.163 1.00 87.38 114 THR A N 1
ATOM 892 C CA . THR A 1 114 ? -18.116 -3.653 9.837 1.00 87.38 114 THR A CA 1
ATOM 893 C C . THR A 1 114 ? -19.033 -2.876 8.889 1.00 87.38 114 THR A C 1
ATOM 895 O O . THR A 1 114 ? -18.570 -1.996 8.170 1.00 87.38 114 THR A O 1
ATOM 898 N N . ASN A 1 115 ? -20.345 -3.125 8.947 1.00 84.81 115 ASN A N 1
ATOM 899 C CA . ASN A 1 115 ? -21.349 -2.409 8.149 1.00 84.81 115 ASN A CA 1
ATOM 900 C C . ASN A 1 115 ? -21.496 -0.923 8.533 1.00 84.81 115 ASN A C 1
ATOM 902 O O . ASN A 1 115 ? -22.031 -0.135 7.755 1.00 84.81 115 ASN A O 1
ATOM 906 N N . GLU A 1 116 ? -21.036 -0.531 9.722 1.00 82.38 116 GLU A N 1
ATOM 907 C CA . GLU A 1 116 ? -21.114 0.845 10.227 1.00 82.38 116 GLU A CA 1
ATOM 908 C C . GLU A 1 116 ? -19.892 1.686 9.814 1.00 82.38 116 GLU A C 1
ATOM 910 O O . GLU A 1 116 ? -19.918 2.910 9.920 1.00 82.38 116 GLU A O 1
ATOM 915 N N . LEU A 1 117 ? -18.847 1.063 9.250 1.00 83.75 117 LEU A N 1
ATOM 916 C CA . LEU A 1 117 ? -17.651 1.754 8.743 1.00 83.75 117 LEU A CA 1
ATOM 917 C C . LEU A 1 117 ? -17.883 2.530 7.437 1.00 83.75 117 LEU A C 1
ATOM 919 O O . LEU A 1 117 ? -16.998 3.248 6.974 1.00 83.75 117 LEU A O 1
ATOM 923 N N . ASN A 1 118 ? -19.076 2.429 6.848 1.00 74.94 118 ASN A N 1
ATOM 924 C CA . ASN A 1 118 ? -19.433 3.123 5.607 1.00 74.94 118 ASN A CA 1
ATOM 925 C C . ASN A 1 118 ? -19.372 4.658 5.722 1.00 74.94 118 ASN A C 1
ATOM 927 O O . ASN A 1 118 ? -19.356 5.343 4.702 1.00 74.94 118 ASN A O 1
ATOM 931 N N . GLN A 1 119 ? -19.321 5.193 6.946 1.00 78.44 119 GLN A N 1
ATOM 932 C CA . GLN A 1 119 ? -19.223 6.624 7.241 1.00 78.44 119 GLN A CA 1
ATOM 933 C C . GLN A 1 119 ? -17.809 7.062 7.650 1.00 78.44 119 GLN A C 1
ATOM 935 O O . GLN A 1 119 ? -17.661 8.044 8.371 1.00 78.44 119 GLN A O 1
ATOM 940 N N . LEU A 1 120 ? -16.766 6.337 7.233 1.00 86.81 120 LEU A N 1
ATOM 941 C CA . LEU A 1 120 ? -15.392 6.769 7.474 1.00 86.81 120 LEU A CA 1
ATOM 942 C C . LEU A 1 120 ? -15.105 8.069 6.714 1.00 86.81 120 LEU A C 1
ATOM 944 O O . LEU A 1 120 ? -15.262 8.132 5.493 1.00 86.81 120 LEU A O 1
ATOM 948 N N . VAL A 1 121 ? -14.661 9.089 7.442 1.00 89.31 121 VAL A N 1
ATOM 949 C CA . VAL A 1 121 ? -14.284 10.399 6.909 1.00 89.31 121 VAL A CA 1
ATOM 950 C C . VAL A 1 121 ? -12.884 10.742 7.395 1.00 89.31 121 VAL A C 1
ATOM 952 O O . VAL A 1 121 ? -12.523 10.497 8.543 1.00 89.31 121 VAL A O 1
ATOM 955 N N . ILE A 1 122 ? -12.082 11.323 6.509 1.00 88.19 122 ILE A N 1
ATOM 956 C CA . ILE A 1 122 ? -10.801 11.917 6.878 1.00 88.19 122 ILE A CA 1
ATOM 957 C C . ILE A 1 122 ? -11.032 13.407 7.147 1.00 88.19 122 ILE A C 1
ATOM 959 O O . ILE A 1 122 ? -11.348 14.160 6.226 1.00 88.19 122 ILE A O 1
ATOM 963 N N . CYS A 1 123 ? -10.870 13.817 8.402 1.00 83.31 123 CYS A N 1
ATOM 964 C CA . CYS A 1 123 ? -11.054 15.180 8.897 1.00 83.31 123 CYS A CA 1
ATOM 965 C C . CYS A 1 123 ? -9.698 15.886 9.051 1.00 83.31 123 CYS A C 1
ATOM 967 O O . CYS A 1 123 ? -8.710 15.259 9.439 1.00 83.31 123 CYS A O 1
ATOM 969 N N . ASP A 1 124 ? -9.653 17.193 8.763 1.00 73.06 124 ASP A N 1
ATOM 970 C CA . ASP A 1 124 ? -8.522 18.093 9.054 1.00 73.06 124 ASP A CA 1
ATOM 971 C C . ASP A 1 124 ? -7.133 17.532 8.692 1.00 73.06 124 ASP A C 1
ATOM 973 O O . ASP A 1 124 ? -6.146 17.747 9.392 1.00 73.06 124 ASP A O 1
ATOM 977 N N . SER A 1 125 ? -7.058 16.791 7.582 1.00 78.69 125 SER A N 1
ATOM 978 C CA . SER A 1 125 ? -5.889 16.074 7.041 1.00 78.69 125 SER A CA 1
ATOM 979 C C . SER A 1 125 ? -5.308 14.919 7.875 1.00 78.69 125 SER A C 1
ATOM 981 O O . SER A 1 125 ? -4.864 13.942 7.266 1.00 78.69 125 SER A O 1
ATOM 983 N N . ASP A 1 126 ? -5.388 14.963 9.208 1.00 89.44 126 ASP A N 1
ATOM 984 C CA . ASP A 1 126 ? -4.680 14.039 10.113 1.00 89.44 126 ASP A CA 1
ATOM 985 C C . ASP A 1 126 ? -5.585 13.192 11.022 1.00 89.44 126 ASP A C 1
ATOM 987 O O . ASP A 1 126 ? -5.093 12.344 11.777 1.00 89.44 126 ASP A O 1
ATOM 991 N N . VAL A 1 127 ? -6.905 13.376 10.956 1.00 93.00 127 VAL A N 1
ATOM 992 C CA . VAL A 1 127 ? -7.875 12.645 11.780 1.00 93.00 127 VAL A CA 1
ATOM 993 C C . VAL A 1 127 ? -8.746 11.753 10.903 1.00 93.00 127 VAL A C 1
ATOM 995 O O . VAL A 1 127 ? -9.168 12.137 9.818 1.00 93.00 127 VAL A O 1
ATOM 998 N N . VAL A 1 128 ? -9.019 10.546 11.382 1.00 93.75 128 VAL A N 1
ATOM 999 C CA . VAL A 1 128 ? -10.023 9.638 10.831 1.00 93.75 128 VAL A CA 1
ATOM 1000 C C . VAL A 1 128 ? -11.192 9.595 11.796 1.00 93.75 128 VAL A C 1
ATOM 1002 O O . VAL A 1 128 ? -11.016 9.289 12.978 1.00 93.75 128 VAL A O 1
ATOM 1005 N N . GLU A 1 129 ? -12.376 9.889 11.284 1.00 93.38 129 GLU A N 1
ATOM 1006 C CA . GLU A 1 129 ? -13.630 9.827 12.012 1.00 93.38 129 GLU A CA 1
ATOM 1007 C C . GLU A 1 129 ? -14.513 8.709 11.458 1.00 93.38 129 GLU A C 1
ATOM 1009 O O . GLU A 1 129 ? -14.647 8.553 10.245 1.00 93.38 129 GLU A O 1
ATOM 1014 N N . ALA A 1 130 ? -15.137 7.943 12.348 1.00 92.50 130 ALA A N 1
ATOM 1015 C CA . ALA A 1 130 ? -16.209 7.020 12.002 1.00 92.50 130 ALA A CA 1
ATOM 1016 C C . ALA A 1 130 ? -17.277 7.054 13.100 1.00 92.50 130 ALA A C 1
ATOM 1018 O O . ALA A 1 130 ? -16.979 6.803 14.268 1.00 92.50 130 ALA A O 1
ATOM 1019 N N . ASN A 1 131 ? -18.520 7.370 12.726 1.00 88.06 131 ASN A N 1
ATOM 1020 C CA . ASN A 1 131 ? -19.674 7.426 13.634 1.00 88.06 131 ASN A CA 1
ATOM 1021 C C . ASN A 1 131 ? -19.423 8.274 14.909 1.00 88.06 131 ASN A C 1
ATOM 1023 O O . ASN A 1 131 ? -19.752 7.862 16.020 1.00 88.06 131 ASN A O 1
ATOM 1027 N N . GLY A 1 132 ? -18.771 9.436 14.759 1.00 86.88 132 GLY A N 1
ATOM 1028 C CA . GLY A 1 132 ? -18.439 10.354 15.859 1.00 86.88 132 GLY A CA 1
ATOM 1029 C C . GLY A 1 132 ? -17.214 9.972 16.703 1.00 86.88 132 GLY A C 1
ATOM 1030 O O . GLY A 1 132 ? -16.801 10.746 17.566 1.00 86.88 132 GLY A O 1
ATOM 1031 N N . PHE A 1 133 ? -16.594 8.815 16.457 1.00 90.12 133 PHE A N 1
ATOM 1032 C CA . PHE A 1 133 ? -15.323 8.437 17.073 1.00 90.12 133 PHE A CA 1
ATOM 1033 C C . PHE A 1 133 ? -14.159 8.906 16.209 1.00 90.12 133 PHE A C 1
ATOM 1035 O O . PHE A 1 133 ? -14.137 8.646 15.009 1.00 90.12 133 PHE A O 1
ATOM 1042 N N . GLN A 1 134 ? -13.168 9.544 16.827 1.00 93.62 134 GLN A N 1
ATOM 1043 C CA . GLN A 1 134 ? -12.011 10.107 16.137 1.00 93.62 134 GLN A CA 1
ATOM 1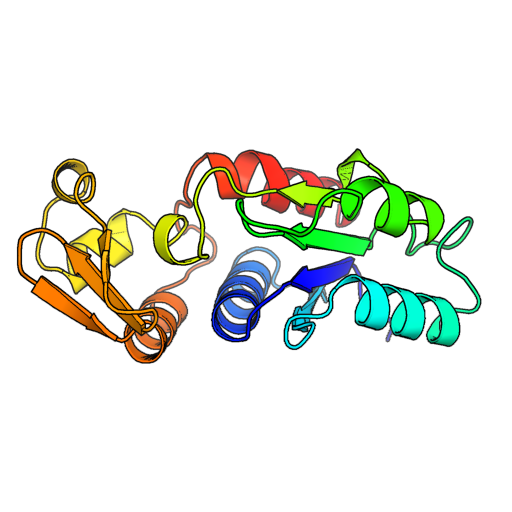044 C C . GLN A 1 134 ? -10.715 9.427 16.570 1.00 93.62 134 GLN A C 1
ATOM 1046 O O . GLN A 1 134 ? -10.492 9.166 17.755 1.00 93.62 134 GLN A O 1
ATOM 1051 N N . ARG A 1 135 ? -9.828 9.184 15.605 1.00 94.56 135 ARG A N 1
ATOM 1052 C CA . ARG A 1 135 ? -8.461 8.700 15.825 1.00 94.56 135 ARG A CA 1
ATOM 1053 C C . ARG A 1 135 ? -7.502 9.455 14.914 1.00 94.56 135 ARG A C 1
ATOM 1055 O O . ARG A 1 135 ? -7.841 9.758 13.776 1.00 94.56 135 ARG A O 1
ATOM 1062 N N . ARG A 1 136 ? -6.286 9.744 15.380 1.00 95.19 136 ARG A N 1
ATOM 1063 C CA . ARG A 1 136 ? -5.241 10.292 14.500 1.00 95.19 136 ARG A CA 1
ATOM 1064 C C . ARG A 1 136 ? -4.782 9.217 13.520 1.00 95.19 136 ARG A C 1
ATOM 1066 O O . ARG A 1 136 ? -4.607 8.069 13.926 1.00 95.19 136 ARG A O 1
ATOM 1073 N N . LYS A 1 137 ? -4.528 9.595 12.266 1.00 94.06 137 LYS A N 1
ATOM 1074 C CA . LYS A 1 137 ? -4.063 8.686 11.204 1.00 94.06 137 LYS A CA 1
ATOM 1075 C C . LYS A 1 137 ? -2.838 7.877 11.611 1.00 94.06 137 LYS A C 1
ATOM 1077 O O . LYS A 1 137 ? -2.815 6.663 11.446 1.00 94.06 137 LYS A O 1
ATOM 1082 N N . GLU A 1 138 ? -1.845 8.547 12.190 1.00 94.94 138 GLU A N 1
ATOM 1083 C CA . GLU A 1 138 ? -0.592 7.923 12.622 1.00 94.94 138 GLU A CA 1
ATOM 1084 C C . GLU A 1 138 ? -0.828 6.844 13.694 1.00 94.94 138 GLU A C 1
ATOM 1086 O O . GLU A 1 138 ? -0.318 5.728 13.576 1.00 94.94 138 GLU A O 1
ATOM 1091 N N . ASP A 1 139 ? -1.641 7.151 14.710 1.00 96.50 139 ASP A N 1
ATOM 1092 C CA . ASP A 1 139 ? -1.959 6.215 15.795 1.00 96.50 139 ASP A CA 1
ATOM 1093 C C . ASP A 1 139 ? -2.789 5.036 15.278 1.00 96.50 139 ASP A C 1
ATOM 1095 O O . ASP A 1 139 ? -2.488 3.878 15.577 1.00 96.50 139 ASP A O 1
ATOM 1099 N N . LEU A 1 140 ? -3.789 5.329 14.441 1.00 96.69 140 LEU A N 1
ATOM 1100 C CA . LEU A 1 140 ? -4.620 4.322 13.795 1.00 96.69 140 LEU A CA 1
ATOM 1101 C C . LEU A 1 140 ? -3.768 3.372 12.946 1.00 96.69 140 LEU A C 1
ATOM 1103 O O . LEU A 1 140 ? -3.899 2.157 13.070 1.00 96.69 140 LEU A O 1
ATOM 1107 N N . CYS A 1 141 ? -2.850 3.907 12.139 1.00 97.81 141 CYS A N 1
ATOM 1108 C CA . CYS A 1 141 ? -1.928 3.114 11.335 1.00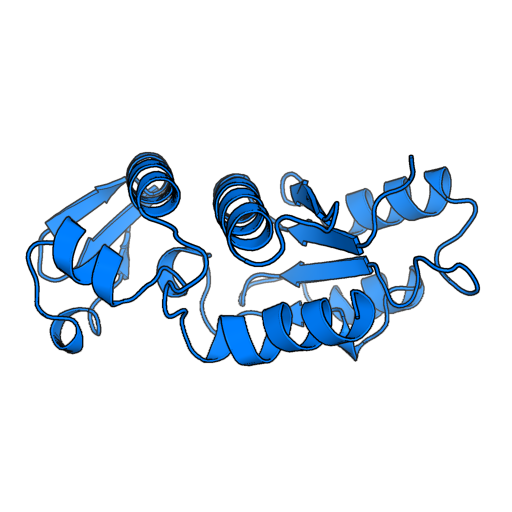 97.81 141 CYS A CA 1
ATOM 1109 C C . CYS A 1 141 ? -1.113 2.151 12.209 1.00 97.81 141 CYS A C 1
ATOM 1111 O O . CYS A 1 141 ? -1.017 0.965 11.890 1.00 97.81 141 CYS A O 1
ATOM 1113 N N . ILE A 1 142 ? -0.556 2.632 13.326 1.00 97.94 142 ILE A N 1
ATOM 1114 C CA . ILE A 1 142 ? 0.227 1.805 14.255 1.00 97.94 142 ILE A CA 1
ATOM 1115 C C . ILE A 1 142 ? -0.627 0.670 14.833 1.00 97.94 142 ILE A C 1
ATOM 1117 O O . ILE A 1 142 ? -0.177 -0.476 14.891 1.00 97.94 142 ILE A O 1
ATOM 1121 N N . GLU A 1 143 ? -1.844 0.972 15.280 1.00 97.94 143 GLU A N 1
ATOM 1122 C CA . GLU A 1 143 ? -2.755 -0.012 15.871 1.00 97.94 143 GLU A CA 1
ATOM 1123 C C . GLU A 1 143 ? -3.260 -1.046 14.861 1.00 97.94 143 GLU A C 1
ATOM 1125 O O . GLU A 1 143 ? -3.402 -2.221 15.213 1.00 97.94 143 GLU A O 1
ATOM 1130 N N . VAL A 1 144 ? -3.499 -0.628 13.616 1.00 98.19 144 VAL A N 1
ATOM 1131 C CA . VAL A 1 144 ? -3.856 -1.527 12.514 1.00 98.19 144 VAL A CA 1
ATOM 1132 C C . VAL A 1 144 ? -2.692 -2.461 12.208 1.00 98.19 144 VAL A C 1
ATOM 1134 O O . VAL A 1 144 ? -2.876 -3.675 12.223 1.00 98.19 144 VAL A O 1
ATOM 1137 N N . CYS A 1 145 ? -1.478 -1.925 12.029 1.00 98.19 145 CYS A N 1
ATOM 1138 C CA . CYS A 1 145 ? -0.292 -2.724 11.701 1.00 98.19 145 CYS A CA 1
ATOM 1139 C C . CYS A 1 145 ? -0.005 -3.813 12.744 1.00 98.19 145 CYS A C 1
ATOM 1141 O O . CYS A 1 145 ? 0.382 -4.920 12.386 1.00 98.19 145 CYS A O 1
ATOM 1143 N N . LYS A 1 146 ? -0.228 -3.526 14.034 1.00 97.88 146 LYS A N 1
ATOM 1144 C CA . LYS A 1 146 ? -0.038 -4.493 15.133 1.00 97.88 146 LYS A CA 1
ATOM 1145 C C . LYS A 1 146 ? -0.995 -5.685 15.090 1.00 97.88 146 LYS A C 1
ATOM 1147 O O . LYS A 1 146 ? -0.746 -6.673 15.774 1.00 97.88 146 LYS A O 1
ATOM 1152 N N . GLN A 1 147 ? -2.104 -5.566 14.367 1.00 97.88 147 GLN A N 1
ATOM 1153 C CA . GLN A 1 147 ? -3.153 -6.582 14.295 1.00 97.88 147 GLN A CA 1
ATOM 1154 C C . GLN A 1 147 ? -3.163 -7.332 12.960 1.00 97.88 147 GLN A C 1
ATOM 1156 O O . GLN A 1 147 ? -3.976 -8.239 12.802 1.00 97.88 147 GLN A O 1
ATOM 1161 N N . LEU A 1 148 ? -2.274 -6.980 12.023 1.00 98.06 148 LEU A N 1
ATOM 1162 C CA . LEU A 1 148 ? -2.147 -7.683 10.751 1.00 98.06 148 LEU A CA 1
ATOM 1163 C C . LEU A 1 148 ? -1.588 -9.093 10.962 1.00 98.06 148 LEU A C 1
ATOM 1165 O O . LEU A 1 148 ? -0.609 -9.309 11.677 1.00 98.06 148 LEU A O 1
ATOM 1169 N N . THR A 1 149 ? -2.212 -10.045 10.287 1.00 96.88 149 THR A N 1
ATOM 1170 C CA . THR A 1 149 ? -1.827 -11.455 10.210 1.00 96.88 149 THR A CA 1
ATOM 1171 C C . THR A 1 149 ? -1.796 -11.891 8.741 1.00 96.88 149 THR A C 1
ATOM 1173 O O . THR A 1 149 ? -2.380 -11.206 7.896 1.00 96.88 149 THR A O 1
ATOM 1176 N N . PRO A 1 150 ? -1.168 -13.035 8.409 1.00 95.88 150 PRO A N 1
ATOM 1177 C CA . PRO A 1 150 ? -1.154 -13.546 7.035 1.00 95.88 150 PRO A CA 1
ATOM 1178 C C . PRO A 1 150 ? -2.557 -13.743 6.435 1.00 95.88 150 PRO A C 1
ATOM 1180 O O . PRO A 1 150 ? -2.750 -13.550 5.235 1.00 95.88 150 PRO A O 1
ATOM 1183 N N . ASP A 1 151 ? -3.539 -14.066 7.280 1.00 95.69 151 ASP A N 1
ATOM 1184 C CA . ASP A 1 151 ? -4.927 -14.358 6.898 1.00 95.69 151 ASP A CA 1
ATOM 1185 C C . ASP A 1 151 ? -5.867 -13.152 7.043 1.00 95.69 151 ASP A C 1
ATOM 1187 O O . ASP A 1 151 ? -7.085 -13.298 6.945 1.00 95.69 151 ASP A O 1
ATOM 1191 N N . THR A 1 152 ? -5.332 -11.958 7.317 1.00 96.56 152 THR A N 1
ATOM 1192 C CA . THR A 1 152 ? -6.164 -10.758 7.442 1.00 96.56 152 THR A CA 1
ATOM 1193 C C . THR A 1 152 ? -6.857 -10.457 6.116 1.00 96.56 152 THR A C 1
ATOM 1195 O O . THR A 1 152 ? -6.208 -10.295 5.085 1.00 96.56 152 THR A O 1
ATOM 1198 N N . GLU A 1 153 ? -8.184 -10.369 6.158 1.00 95.56 153 GLU A N 1
ATOM 1199 C CA . GLU A 1 153 ? -9.005 -9.971 5.018 1.00 95.56 153 GLU A CA 1
ATOM 1200 C C . GLU A 1 153 ? -8.837 -8.471 4.744 1.00 95.56 153 GLU A C 1
ATOM 1202 O O . GLU A 1 153 ? -9.051 -7.629 5.624 1.00 95.56 153 GLU A O 1
ATOM 1207 N N . MET A 1 154 ? -8.434 -8.145 3.518 1.00 96.00 154 MET A N 1
ATOM 1208 C CA . MET A 1 154 ? -8.179 -6.778 3.077 1.00 96.00 154 MET A CA 1
ATOM 1209 C C . MET A 1 154 ? -9.377 -6.203 2.324 1.00 96.00 154 MET A C 1
ATOM 1211 O O . MET A 1 154 ? -10.272 -6.924 1.899 1.00 96.00 154 MET A O 1
ATOM 1215 N N . ALA A 1 155 ? -9.380 -4.884 2.123 1.00 94.12 155 ALA A N 1
ATOM 1216 C CA . ALA A 1 155 ? -10.343 -4.252 1.231 1.00 94.12 155 ALA A CA 1
ATOM 1217 C C . ALA A 1 155 ? -10.188 -4.777 -0.211 1.00 94.12 155 ALA A C 1
ATOM 1219 O O . ALA A 1 155 ? -9.068 -4.833 -0.725 1.00 94.12 155 ALA A O 1
ATOM 1220 N N . ASP A 1 156 ? -11.311 -5.065 -0.878 1.00 94.81 156 ASP A N 1
ATOM 1221 C CA . ASP A 1 156 ? -11.355 -5.644 -2.232 1.00 94.81 156 ASP A CA 1
ATOM 1222 C C . ASP A 1 156 ? -10.456 -4.912 -3.232 1.00 94.81 156 ASP A C 1
ATOM 1224 O O . ASP A 1 156 ? -9.753 -5.528 -4.029 1.00 94.81 156 ASP A O 1
ATOM 1228 N N . GLU A 1 157 ? -10.453 -3.578 -3.191 1.00 95.69 157 GLU A N 1
ATOM 1229 C CA . GLU A 1 157 ? -9.647 -2.767 -4.101 1.00 95.69 157 GLU A CA 1
ATOM 1230 C C . GLU A 1 157 ? -8.141 -2.952 -3.874 1.00 95.69 157 GLU A C 1
ATOM 1232 O O . GLU A 1 157 ? -7.381 -3.011 -4.844 1.00 95.69 157 GLU A O 1
ATOM 1237 N N . LEU A 1 158 ? -7.707 -3.055 -2.615 1.00 97.00 158 LEU A N 1
ATOM 1238 C CA . LEU A 1 158 ? -6.303 -3.266 -2.275 1.00 97.00 158 LEU A CA 1
ATOM 1239 C C . LEU A 1 158 ? -5.852 -4.662 -2.719 1.00 97.00 158 LEU A C 1
ATOM 1241 O O . LEU A 1 158 ? -4.774 -4.801 -3.305 1.00 97.00 158 LEU A O 1
ATOM 1245 N N . GLU A 1 159 ? -6.691 -5.677 -2.494 1.00 96.81 159 GLU A N 1
ATOM 1246 C CA . GLU A 1 159 ? -6.416 -7.046 -2.937 1.00 96.81 159 GLU A CA 1
ATOM 1247 C C . GLU A 1 159 ? -6.314 -7.094 -4.470 1.00 96.81 159 GLU A C 1
ATOM 1249 O O . GLU A 1 159 ? -5.297 -7.518 -5.023 1.00 96.81 159 GLU A O 1
ATOM 1254 N N . ALA A 1 160 ? -7.337 -6.576 -5.156 1.00 96.88 160 ALA A N 1
ATOM 1255 C CA . ALA A 1 160 ? -7.474 -6.670 -6.603 1.00 96.88 160 ALA A CA 1
ATOM 1256 C C . ALA A 1 160 ? -6.423 -5.863 -7.371 1.00 96.88 160 ALA A C 1
ATOM 1258 O O . ALA A 1 160 ? -5.927 -6.328 -8.397 1.00 96.88 160 ALA A O 1
ATOM 1259 N N . LYS A 1 161 ? -6.094 -4.648 -6.916 1.00 97.12 161 LYS A N 1
ATOM 1260 C CA . LYS A 1 161 ? -5.181 -3.766 -7.657 1.00 97.12 161 LYS A CA 1
ATOM 1261 C C . LYS A 1 161 ? -3.713 -3.997 -7.319 1.00 97.12 161 LYS A C 1
ATOM 1263 O O . LYS A 1 161 ? -2.874 -3.827 -8.203 1.00 97.12 161 LYS A O 1
ATOM 1268 N N . LEU A 1 162 ? -3.394 -4.346 -6.070 1.00 97.62 162 LEU A N 1
ATOM 1269 C CA . LEU A 1 162 ? -2.008 -4.436 -5.607 1.00 97.62 162 LEU A CA 1
ATOM 1270 C C . LEU A 1 162 ? -1.599 -5.860 -5.232 1.00 97.62 162 LEU A C 1
ATOM 1272 O O . LEU A 1 162 ? -0.629 -6.356 -5.799 1.00 97.62 162 LEU A O 1
ATOM 1276 N N . LEU A 1 163 ? -2.293 -6.519 -4.298 1.00 97.06 163 LEU A N 1
ATOM 1277 C CA . LEU A 1 163 ? -1.790 -7.780 -3.732 1.00 97.06 163 LEU A CA 1
ATOM 1278 C C . LEU A 1 163 ? -1.786 -8.932 -4.737 1.00 97.06 163 LEU A C 1
ATOM 1280 O O . LEU A 1 163 ? -0.792 -9.652 -4.798 1.00 97.06 163 LEU A O 1
ATOM 1284 N N . LEU A 1 164 ? -2.825 -9.071 -5.568 1.00 96.00 164 LEU A N 1
ATOM 1285 C CA . LEU A 1 164 ? -2.851 -10.095 -6.620 1.00 96.00 164 LEU A CA 1
ATOM 1286 C C . LEU A 1 164 ? -1.737 -9.876 -7.654 1.00 96.00 164 LEU A C 1
ATOM 1288 O O . LEU A 1 164 ? -1.033 -10.817 -8.023 1.00 96.00 164 LEU A O 1
ATOM 1292 N N . SER A 1 165 ? -1.535 -8.628 -8.083 1.00 95.88 165 SER A N 1
ATOM 1293 C CA . SER A 1 165 ? -0.471 -8.259 -9.027 1.00 95.88 165 SER A CA 1
ATOM 1294 C C . SER A 1 165 ? 0.920 -8.503 -8.440 1.00 95.88 165 SER A C 1
ATOM 1296 O O . SER A 1 165 ? 1.810 -9.000 -9.127 1.00 95.88 165 SER A O 1
ATOM 1298 N N . LEU A 1 166 ? 1.105 -8.186 -7.157 1.00 96.69 166 LEU A N 1
ATOM 1299 C CA . LEU A 1 166 ? 2.350 -8.425 -6.439 1.00 96.69 166 LEU A CA 1
ATOM 1300 C C . LEU A 1 166 ? 2.620 -9.926 -6.288 1.00 96.69 166 LEU A C 1
ATOM 1302 O O . LEU A 1 166 ? 3.721 -10.379 -6.581 1.00 96.69 166 LEU A O 1
ATOM 1306 N N . GLN A 1 167 ? 1.619 -10.711 -5.891 1.00 96.19 167 GLN A N 1
ATOM 1307 C CA . GLN A 1 167 ? 1.744 -12.162 -5.765 1.00 96.19 167 GLN A CA 1
ATOM 1308 C C . GLN A 1 167 ? 2.167 -12.807 -7.090 1.00 96.19 167 GLN A C 1
ATOM 1310 O O . GLN A 1 167 ? 3.057 -13.655 -7.095 1.00 96.19 167 GLN A O 1
ATOM 1315 N N . ALA A 1 168 ? 1.591 -12.363 -8.211 1.00 95.00 168 ALA A N 1
ATOM 1316 C CA . ALA A 1 168 ? 1.896 -12.886 -9.541 1.00 95.00 168 ALA A CA 1
ATOM 1317 C C . ALA A 1 168 ? 3.352 -12.667 -9.995 1.00 95.00 168 ALA A C 1
ATOM 1319 O O . ALA A 1 168 ? 3.798 -13.349 -10.912 1.00 95.00 168 ALA A O 1
ATOM 1320 N N . VAL A 1 169 ? 4.086 -11.719 -9.395 1.00 93.94 169 VAL A N 1
ATOM 1321 C CA . VAL A 1 169 ? 5.510 -11.484 -9.711 1.00 93.94 169 VAL A CA 1
ATOM 1322 C C . VAL A 1 169 ? 6.468 -12.060 -8.670 1.00 93.94 169 VAL A C 1
ATOM 1324 O O . VAL A 1 169 ? 7.682 -12.072 -8.899 1.00 93.94 169 VAL A O 1
ATOM 1327 N N . LEU A 1 170 ? 5.937 -12.484 -7.522 1.00 91.12 170 LEU A N 1
ATOM 1328 C CA . LEU A 1 170 ? 6.695 -13.152 -6.471 1.00 91.12 170 LEU A CA 1
ATOM 1329 C C . LEU A 1 170 ? 6.754 -14.667 -6.703 1.00 91.12 170 LEU A C 1
ATOM 1331 O O . LEU A 1 170 ? 7.809 -15.245 -6.481 1.00 91.12 170 LEU A O 1
ATOM 1335 N N . VAL A 1 171 ? 5.663 -15.288 -7.167 1.00 75.94 171 VAL A N 1
ATOM 1336 C CA . VAL A 1 171 ? 5.570 -16.732 -7.480 1.00 75.94 171 VAL A CA 1
ATOM 1337 C C . VAL A 1 171 ? 6.132 -17.039 -8.867 1.00 75.94 171 VAL A C 1
ATOM 1339 O O . VAL A 1 171 ? 6.837 -18.066 -8.990 1.00 75.94 171 VAL A O 1
#